Protein AF-U2FSR3-F1 (afdb_monomer_lite)

Structure (mmCIF, N/CA/C/O backbone):
data_AF-U2FSR3-F1
#
_entry.id   AF-U2FSR3-F1
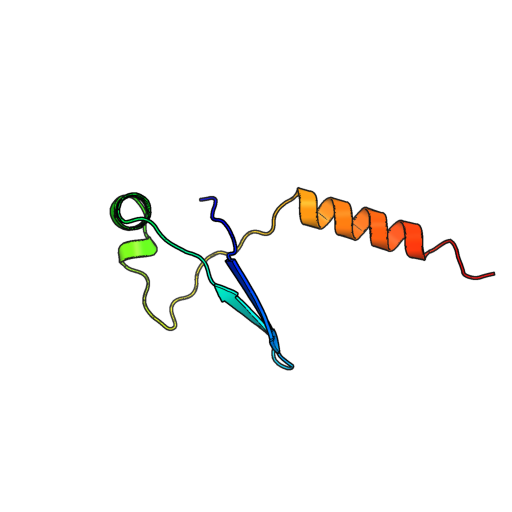#
loop_
_atom_site.group_PDB
_atom_site.id
_atom_site.type_symbol
_atom_site.label_atom_id
_atom_site.label_alt_id
_atom_site.label_comp_id
_atom_site.label_asym_id
_atom_site.label_entity_id
_atom_site.label_seq_id
_atom_site.pdbx_PDB_ins_code
_atom_site.Cartn_x
_atom_site.Cartn_y
_atom_site.Cartn_z
_atom_site.occupancy
_atom_site.B_iso_or_equiv
_atom_site.auth_seq_id
_atom_site.auth_comp_id
_atom_site.auth_asym_id
_atom_site.auth_atom_id
_atom_site.pdbx_PDB_model_num
ATOM 1 N N . MET A 1 1 ? -10.255 1.661 2.280 1.00 84.19 1 MET A N 1
ATOM 2 C CA . MET A 1 1 ? -9.520 0.788 3.231 1.00 84.19 1 MET A CA 1
ATOM 3 C C . MET A 1 1 ? -8.204 1.479 3.544 1.00 84.19 1 MET A C 1
ATOM 5 O O . MET A 1 1 ? -7.601 1.972 2.605 1.00 84.19 1 MET A O 1
ATOM 9 N N . SER A 1 2 ? -7.788 1.551 4.811 1.00 91.56 2 SER A N 1
ATOM 10 C CA . SER A 1 2 ? -6.520 2.189 5.204 1.00 91.56 2 SER A CA 1
ATOM 11 C C . SER A 1 2 ? -5.462 1.132 5.514 1.00 91.56 2 SER A C 1
ATOM 13 O O . SER A 1 2 ? -5.781 0.101 6.107 1.00 91.56 2 SER A O 1
ATOM 15 N N . LEU A 1 3 ? -4.229 1.375 5.074 1.00 94.75 3 LEU A N 1
ATOM 16 C CA . LEU A 1 3 ? -3.086 0.475 5.200 1.00 94.75 3 LEU A CA 1
ATOM 17 C C . LEU A 1 3 ? -1.820 1.289 5.465 1.00 94.75 3 LEU A C 1
ATOM 19 O O . LEU A 1 3 ? -1.708 2.438 5.045 1.00 94.75 3 LEU A O 1
ATOM 23 N N . THR A 1 4 ? -0.852 0.676 6.136 1.00 95.50 4 THR A N 1
ATOM 24 C CA . THR A 1 4 ? 0.432 1.311 6.444 1.00 95.50 4 THR A CA 1
ATOM 25 C C . THR A 1 4 ? 1.470 0.937 5.394 1.00 95.50 4 THR A C 1
ATOM 27 O O . THR A 1 4 ? 1.683 -0.244 5.128 1.00 95.50 4 THR A O 1
ATOM 30 N N . VAL A 1 5 ? 2.137 1.942 4.825 1.00 95.44 5 VAL A N 1
ATOM 31 C CA . VAL A 1 5 ? 3.284 1.747 3.930 1.00 95.44 5 VAL A CA 1
ATOM 32 C C . VAL A 1 5 ? 4.518 1.410 4.763 1.00 95.44 5 VAL A C 1
ATOM 34 O O . VAL A 1 5 ? 4.837 2.113 5.720 1.00 95.44 5 VAL A O 1
ATOM 37 N N . ASN A 1 6 ? 5.206 0.326 4.411 1.00 96.38 6 ASN A N 1
ATOM 38 C CA . ASN A 1 6 ? 6.389 -0.150 5.129 1.00 96.38 6 ASN A CA 1
ATOM 39 C C . ASN A 1 6 ? 7.695 0.231 4.432 1.00 96.38 6 ASN A C 1
ATOM 41 O O . ASN A 1 6 ? 8.673 0.542 5.106 1.00 96.38 6 ASN A O 1
ATOM 45 N N . THR A 1 7 ? 7.720 0.195 3.101 1.00 97.38 7 THR A N 1
ATOM 46 C CA . THR A 1 7 ? 8.900 0.541 2.303 1.00 97.38 7 THR A CA 1
ATOM 47 C C . THR A 1 7 ? 8.502 1.276 1.036 1.00 97.38 7 THR A C 1
ATOM 49 O O . THR A 1 7 ? 7.413 1.062 0.496 1.00 97.38 7 THR A O 1
ATOM 52 N N . ILE A 1 8 ? 9.408 2.139 0.581 1.00 95.88 8 ILE A N 1
ATOM 53 C CA . ILE A 1 8 ? 9.306 2.932 -0.642 1.00 95.88 8 ILE A CA 1
ATOM 54 C C . ILE A 1 8 ? 10.649 2.811 -1.369 1.00 95.88 8 ILE A C 1
ATOM 56 O O . ILE A 1 8 ? 11.704 2.898 -0.741 1.00 95.88 8 ILE A O 1
ATOM 60 N N . ASP A 1 9 ? 10.591 2.564 -2.672 1.00 96.88 9 ASP A N 1
ATOM 61 C CA . ASP A 1 9 ? 11.719 2.464 -3.594 1.00 96.88 9 ASP A CA 1
ATOM 62 C C . ASP A 1 9 ? 11.374 3.274 -4.851 1.00 96.88 9 ASP A C 1
ATOM 64 O O . ASP A 1 9 ? 10.585 2.830 -5.695 1.00 96.88 9 ASP A O 1
ATOM 68 N N . ASP A 1 10 ? 11.924 4.485 -4.932 1.00 95.94 10 ASP A N 1
ATOM 69 C CA . ASP A 1 10 ? 11.730 5.390 -6.062 1.00 95.94 10 ASP A CA 1
ATOM 70 C C . ASP A 1 10 ? 12.634 4.987 -7.227 1.00 95.94 10 ASP A C 1
ATOM 72 O O . ASP A 1 10 ? 13.842 4.788 -7.087 1.00 95.94 10 ASP A O 1
ATOM 76 N N . ARG A 1 11 ? 12.035 4.869 -8.408 1.00 94.56 11 ARG A N 1
ATOM 77 C CA . ARG A 1 11 ? 12.676 4.414 -9.640 1.00 94.56 11 ARG A CA 1
ATOM 78 C C . ARG A 1 11 ? 12.502 5.464 -10.728 1.00 94.56 11 ARG A C 1
ATOM 80 O O . ARG A 1 11 ? 11.621 6.315 -10.669 1.00 94.56 11 ARG A O 1
ATOM 87 N N . ALA A 1 12 ? 13.338 5.394 -11.760 1.00 93.50 12 ALA A N 1
ATOM 88 C CA . ALA A 1 12 ? 13.267 6.340 -12.875 1.00 93.50 12 ALA A CA 1
ATOM 89 C C . ALA A 1 12 ? 11.914 6.297 -13.618 1.00 93.50 12 ALA A C 1
ATOM 91 O O . ALA A 1 12 ? 11.507 7.291 -14.210 1.00 93.50 12 ALA A O 1
ATOM 92 N N . ASP A 1 13 ? 11.229 5.152 -13.589 1.00 93.50 13 ASP A N 1
ATOM 93 C CA . ASP A 1 13 ? 9.957 4.889 -14.265 1.00 93.50 13 ASP A CA 1
ATOM 94 C C . ASP A 1 13 ? 8.733 4.924 -13.334 1.00 93.50 13 ASP A C 1
ATOM 96 O O . ASP A 1 13 ? 7.607 4.725 -13.792 1.00 93.50 13 ASP A O 1
ATOM 100 N N . GLY A 1 14 ? 8.919 5.193 -12.039 1.00 92.56 14 GLY A N 1
ATOM 101 C CA . GLY A 1 14 ? 7.822 5.265 -11.080 1.00 92.56 14 GLY A CA 1
ATOM 102 C C . GLY A 1 14 ? 8.254 4.986 -9.647 1.00 92.56 14 GLY A C 1
ATOM 103 O O . GLY A 1 14 ? 9.409 5.135 -9.279 1.00 92.56 14 GLY A O 1
ATOM 104 N N . CYS A 1 15 ? 7.310 4.560 -8.816 1.00 93.50 15 CYS A N 1
ATOM 105 C CA . CYS A 1 15 ? 7.554 4.267 -7.409 1.00 93.50 15 CYS A CA 1
ATOM 106 C C . CYS A 1 15 ? 7.053 2.861 -7.084 1.00 93.50 15 CYS A C 1
ATOM 108 O O . CYS A 1 15 ? 5.943 2.480 -7.473 1.00 93.50 15 CYS A O 1
ATOM 110 N N . LYS A 1 16 ? 7.861 2.084 -6.359 1.00 95.00 16 LYS A N 1
ATOM 111 C CA . LYS A 1 16 ? 7.453 0.796 -5.801 1.00 95.00 16 LYS A CA 1
ATOM 112 C C . LYS A 1 16 ? 7.319 0.931 -4.290 1.00 95.00 16 LYS A C 1
ATOM 114 O O . LYS A 1 16 ? 8.274 1.287 -3.612 1.00 95.00 16 LYS A O 1
ATOM 119 N N . PHE A 1 17 ? 6.159 0.573 -3.752 1.00 95.75 17 PHE A N 1
ATOM 120 C CA . PHE A 1 17 ? 5.924 0.543 -2.310 1.00 95.75 17 PHE A CA 1
ATOM 121 C C . PHE A 1 17 ? 5.467 -0.843 -1.852 1.00 95.75 17 PHE A C 1
ATOM 123 O O . PHE A 1 17 ? 4.971 -1.643 -2.651 1.00 95.75 17 PHE A O 1
ATOM 130 N N . ALA A 1 18 ? 5.647 -1.135 -0.564 1.00 95.75 18 ALA A N 1
ATOM 13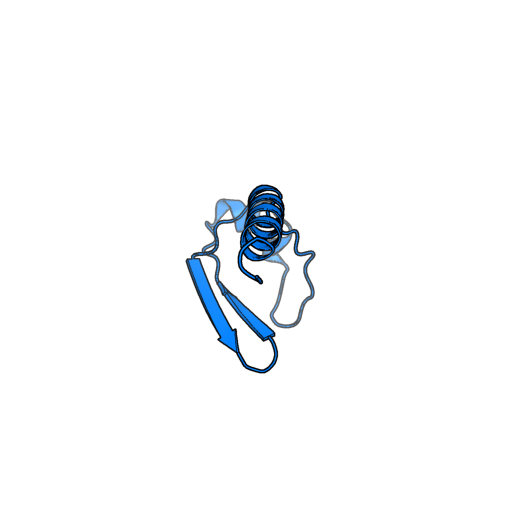1 C CA . ALA A 1 18 ? 5.160 -2.366 0.049 1.00 95.75 18 ALA A CA 1
ATOM 132 C C . ALA A 1 18 ? 4.344 -2.093 1.313 1.00 95.75 18 ALA A C 1
ATOM 134 O O . ALA A 1 18 ? 4.563 -1.114 2.030 1.00 95.75 18 ALA A O 1
ATOM 135 N N . ILE A 1 19 ? 3.421 -3.011 1.580 1.00 95.38 19 ILE A N 1
ATOM 136 C CA . ILE A 1 19 ? 2.539 -3.039 2.744 1.00 95.38 19 ILE A CA 1
ATOM 137 C C . ILE A 1 19 ? 2.604 -4.431 3.373 1.00 95.38 19 ILE A C 1
ATOM 139 O O . ILE A 1 19 ? 2.766 -5.430 2.670 1.00 95.38 19 ILE A O 1
ATOM 143 N N . ASN A 1 20 ? 2.406 -4.505 4.681 1.00 94.94 20 ASN A N 1
ATOM 144 C CA . ASN A 1 20 ? 2.220 -5.760 5.393 1.00 94.94 20 ASN A CA 1
ATOM 145 C C . ASN A 1 20 ? 0.728 -5.980 5.648 1.00 94.94 20 ASN A C 1
ATOM 147 O O . ASN A 1 20 ? 0.052 -5.131 6.229 1.00 94.94 20 ASN A O 1
ATOM 151 N N . LEU A 1 21 ? 0.214 -7.134 5.229 1.00 93.56 21 LEU A N 1
ATOM 152 C CA . LEU A 1 21 ? -1.181 -7.513 5.428 1.00 93.56 21 LEU A CA 1
ATOM 153 C C . LEU A 1 21 ? -1.281 -8.590 6.505 1.00 93.56 21 LEU A C 1
ATOM 155 O O . LEU A 1 21 ? -0.609 -9.617 6.434 1.00 93.56 21 LEU A O 1
ATOM 159 N N . ILE A 1 22 ? -2.151 -8.364 7.487 1.00 95.69 22 ILE A N 1
ATOM 160 C CA . ILE A 1 22 ? -2.526 -9.393 8.461 1.00 95.69 22 ILE A CA 1
ATOM 161 C C . ILE A 1 22 ? -3.620 -10.304 7.874 1.00 95.69 22 ILE A C 1
ATOM 163 O O . ILE A 1 22 ? -4.414 -9.827 7.055 1.00 95.69 22 ILE A O 1
ATOM 167 N N . PRO A 1 23 ? -3.719 -11.577 8.310 1.00 94.62 23 PRO A N 1
ATOM 168 C CA . PRO A 1 23 ? -4.683 -12.538 7.763 1.00 94.62 23 PRO A CA 1
ATOM 169 C C . PRO A 1 23 ? -6.123 -12.021 7.746 1.00 94.62 23 PRO A C 1
ATOM 171 O O . PRO A 1 23 ? -6.780 -12.070 6.711 1.00 94.62 23 PRO A O 1
ATOM 174 N N . TYR A 1 24 ? -6.566 -11.402 8.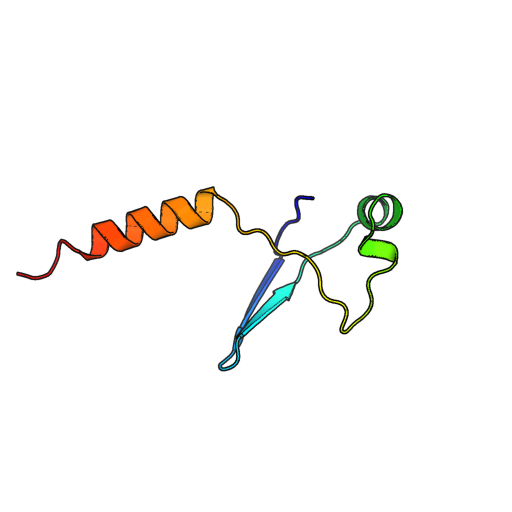844 1.00 96.19 24 TYR A N 1
ATOM 175 C CA . TYR A 1 24 ? -7.915 -10.850 8.949 1.00 96.19 24 TYR A CA 1
ATOM 176 C C . TYR A 1 24 ? -8.228 -9.837 7.837 1.00 96.19 24 TYR A C 1
ATOM 178 O O . TYR A 1 24 ? -9.269 -9.935 7.196 1.00 96.19 24 TYR A O 1
ATOM 186 N N . THR A 1 25 ? -7.315 -8.901 7.542 1.00 94.94 25 THR A N 1
ATOM 187 C CA . THR A 1 25 ? -7.501 -7.910 6.467 1.00 94.94 25 THR A CA 1
ATOM 188 C C . THR A 1 25 ? -7.609 -8.579 5.103 1.00 94.94 25 THR A C 1
ATOM 190 O O . THR A 1 25 ? -8.427 -8.165 4.286 1.00 94.94 25 THR A O 1
ATOM 193 N N . VAL A 1 26 ? -6.816 -9.620 4.841 1.00 94.00 26 VAL A N 1
ATOM 194 C CA . VAL A 1 26 ? -6.903 -10.379 3.586 1.00 94.00 26 VAL A CA 1
ATOM 195 C C . VAL A 1 26 ? -8.266 -11.064 3.485 1.00 94.00 26 VAL A C 1
ATOM 197 O O . VAL A 1 26 ? -8.960 -10.906 2.484 1.00 94.00 26 VAL A O 1
ATOM 200 N N . GLU A 1 27 ? -8.689 -11.760 4.537 1.00 95.25 27 GLU A N 1
ATOM 201 C CA . GLU A 1 27 ? -9.933 -12.533 4.575 1.00 95.25 27 GLU A CA 1
ATOM 202 C C . GLU A 1 27 ? -11.180 -11.662 4.378 1.00 95.25 27 GLU A C 1
ATOM 204 O O . GLU A 1 27 ? -12.051 -11.998 3.571 1.00 95.25 27 GLU A O 1
ATOM 209 N N . VAL A 1 28 ? -11.256 -10.517 5.063 1.00 95.50 28 VAL A N 1
ATOM 210 C CA . VAL A 1 28 ? -12.469 -9.680 5.083 1.00 95.50 28 VAL A CA 1
ATOM 211 C C . VAL A 1 28 ? -12.515 -8.611 3.989 1.00 95.50 28 VAL A C 1
ATOM 213 O O . VAL A 1 28 ? -13.512 -7.898 3.883 1.00 95.50 28 VAL A O 1
ATOM 216 N N . THR A 1 29 ? -11.480 -8.489 3.151 1.00 93.88 29 THR A N 1
ATOM 217 C CA . THR A 1 29 ? -11.435 -7.498 2.058 1.00 93.88 29 THR A CA 1
ATOM 218 C C . THR A 1 29 ? -11.310 -8.154 0.685 1.00 93.88 29 THR A C 1
ATOM 220 O O . THR A 1 29 ? -11.137 -9.366 0.551 1.00 93.88 29 THR A O 1
ATOM 223 N N . THR A 1 30 ? -11.414 -7.353 -0.376 1.00 93.69 30 THR A N 1
ATOM 224 C CA . THR A 1 30 ? -11.248 -7.821 -1.760 1.00 93.69 30 THR A CA 1
ATOM 225 C C . THR A 1 30 ? -9.802 -8.191 -2.098 1.00 93.69 30 THR A C 1
ATOM 227 O O . THR A 1 30 ? -9.5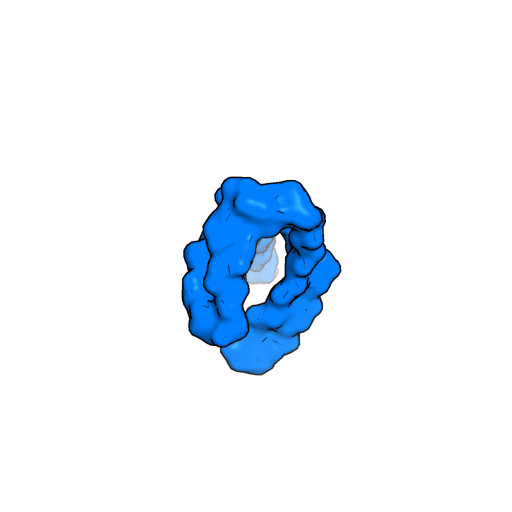81 -8.868 -3.102 1.00 93.69 30 THR A O 1
ATOM 230 N N . LEU A 1 31 ? -8.832 -7.826 -1.246 1.00 92.88 31 LEU A N 1
ATOM 231 C CA . LEU A 1 31 ? -7.408 -8.083 -1.467 1.00 92.88 31 LEU A CA 1
ATOM 232 C C . LEU A 1 31 ? -7.068 -9.569 -1.599 1.00 92.88 31 LEU A C 1
ATOM 234 O O . LEU A 1 31 ? -6.127 -9.899 -2.312 1.00 92.88 31 LEU A O 1
ATOM 238 N N . ARG A 1 32 ? -7.847 -10.478 -0.994 1.00 93.06 32 ARG A N 1
ATOM 239 C CA . ARG A 1 32 ? -7.636 -11.931 -1.151 1.00 93.06 32 ARG A CA 1
ATOM 240 C C . ARG A 1 32 ? -7.711 -12.434 -2.593 1.00 93.06 32 ARG A C 1
ATOM 242 O O . ARG A 1 32 ? -7.240 -13.532 -2.866 1.00 93.06 32 ARG A O 1
ATOM 249 N N . HIS A 1 33 ? -8.334 -11.679 -3.497 1.00 94.69 33 HIS A N 1
ATOM 250 C CA . HIS A 1 33 ? -8.469 -12.072 -4.901 1.00 94.69 33 HIS A CA 1
ATOM 251 C C . HIS A 1 33 ? -7.480 -11.361 -5.828 1.00 94.69 33 HIS A C 1
ATOM 253 O O . HIS A 1 33 ? -7.401 -11.734 -6.996 1.00 94.69 33 HIS A O 1
ATOM 259 N N . VAL A 1 34 ? -6.752 -10.358 -5.327 1.00 94.25 34 VAL A N 1
ATOM 260 C CA . VAL A 1 34 ? -5.816 -9.553 -6.118 1.00 94.25 34 VAL A CA 1
ATOM 261 C C . VAL A 1 34 ? -4.577 -10.381 -6.447 1.00 94.25 34 VAL A C 1
ATOM 263 O O . VAL A 1 34 ? -3.992 -11.032 -5.580 1.00 94.25 34 VAL A O 1
ATOM 266 N N . LYS A 1 35 ? -4.167 -10.347 -7.712 1.00 95.25 35 LYS A N 1
ATOM 267 C CA . LYS A 1 35 ? -2.991 -11.037 -8.243 1.00 95.25 35 LYS A CA 1
ATOM 268 C C . LYS A 1 35 ? -1.993 -10.041 -8.820 1.00 95.25 35 LYS A C 1
ATOM 270 O O . LYS A 1 35 ? -2.300 -8.881 -9.079 1.00 95.25 35 LYS A O 1
ATOM 275 N N . ALA A 1 36 ? -0.764 -10.506 -9.032 1.00 94.12 36 ALA A N 1
ATOM 276 C CA . ALA A 1 36 ? 0.255 -9.701 -9.693 1.00 94.12 36 ALA A CA 1
ATOM 277 C C . ALA A 1 36 ? -0.230 -9.256 -11.084 1.00 94.12 36 ALA A C 1
ATOM 279 O O . ALA A 1 36 ? -0.629 -10.088 -11.897 1.00 94.12 36 ALA A O 1
ATOM 280 N N . GLY A 1 37 ? -0.171 -7.947 -11.340 1.00 94.25 37 GLY A N 1
ATOM 281 C CA . GLY A 1 37 ? -0.654 -7.325 -12.576 1.00 94.25 37 GLY A CA 1
ATOM 282 C C . GLY A 1 37 ? -2.061 -6.728 -12.481 1.00 94.25 37 GLY A C 1
ATOM 283 O O . GLY A 1 37 ? -2.416 -5.916 -13.336 1.00 94.25 37 GLY A O 1
ATOM 284 N N . ASP A 1 38 ? -2.833 -7.057 -11.441 1.00 96.19 38 ASP A N 1
ATOM 285 C CA . ASP A 1 38 ? -4.137 -6.437 -11.220 1.00 96.19 38 ASP A CA 1
ATOM 286 C C . ASP A 1 38 ? -3.977 -4.963 -10.840 1.00 96.19 38 ASP A C 1
ATOM 288 O O . ASP A 1 38 ? -3.064 -4.568 -10.108 1.00 96.19 38 ASP A O 1
ATOM 292 N N . LYS A 1 39 ? -4.902 -4.137 -11.332 1.00 95.00 39 LYS A N 1
ATOM 293 C CA . LYS A 1 39 ? -4.999 -2.737 -10.926 1.00 95.00 39 LYS A CA 1
ATOM 294 C C . LYS A 1 39 ? -5.816 -2.628 -9.646 1.00 95.00 39 LYS A C 1
ATOM 296 O O . LYS A 1 39 ? -6.794 -3.349 -9.461 1.00 95.00 39 LYS A O 1
ATOM 301 N N . VAL A 1 40 ? -5.427 -1.686 -8.798 1.00 93.25 40 VAL A N 1
ATOM 302 C CA . VAL A 1 40 ? -6.142 -1.328 -7.574 1.00 93.25 40 VAL A CA 1
ATOM 303 C C . VAL A 1 40 ? -6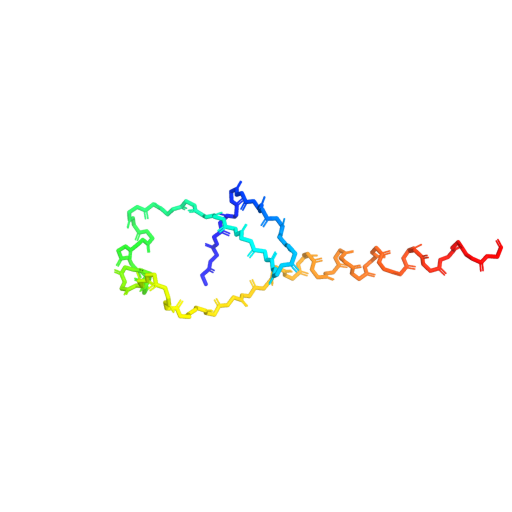.332 0.179 -7.529 1.00 93.25 40 VAL A C 1
ATOM 305 O O . VAL A 1 40 ? -5.510 0.926 -8.065 1.00 93.25 40 VAL A O 1
ATOM 308 N N . ASP A 1 41 ? -7.399 0.619 -6.874 1.00 93.62 41 ASP A N 1
ATOM 309 C CA . ASP A 1 41 ? -7.605 2.034 -6.601 1.00 93.62 41 ASP A CA 1
ATOM 310 C C . ASP A 1 41 ? -6.642 2.480 -5.496 1.00 93.62 41 ASP A C 1
ATOM 312 O O . ASP A 1 41 ? -6.600 1.892 -4.411 1.00 93.62 41 ASP A O 1
ATOM 316 N N . LEU A 1 42 ? -5.854 3.514 -5.787 1.00 92.25 42 LEU A N 1
ATOM 317 C CA . LEU A 1 42 ? -4.908 4.110 -4.852 1.00 92.25 42 LEU A CA 1
ATOM 318 C C . LEU A 1 42 ? -5.377 5.520 -4.496 1.00 92.25 42 LEU A C 1
ATOM 320 O O . LEU A 1 42 ? -5.485 6.385 -5.363 1.00 92.25 42 LEU A O 1
ATOM 324 N N . GLU A 1 43 ? -5.623 5.750 -3.212 1.00 94.50 43 GLU A N 1
ATOM 325 C CA . GLU A 1 43 ? -5.949 7.064 -2.666 1.00 94.50 43 GLU A CA 1
ATOM 326 C C . GLU A 1 43 ? -4.793 7.546 -1.786 1.00 94.50 43 GLU A C 1
ATOM 328 O O . GLU A 1 43 ? -4.281 6.799 -0.951 1.00 94.50 43 GLU A O 1
ATOM 333 N N . VAL A 1 44 ? -4.366 8.794 -1.987 1.00 91.19 44 VAL A N 1
ATOM 334 C CA . VAL A 1 44 ? -3.314 9.427 -1.181 1.00 91.19 44 VAL A CA 1
ATOM 335 C C . VAL A 1 44 ? -3.888 10.019 0.101 1.00 91.19 44 VAL A C 1
ATOM 337 O O . VAL A 1 44 ? -5.005 10.538 0.111 1.00 91.19 44 VAL A O 1
ATOM 340 N N . ASP A 1 45 ? -3.103 10.000 1.179 1.00 93.38 45 ASP A N 1
ATOM 341 C CA . ASP A 1 45 ? -3.511 10.615 2.441 1.00 93.38 45 ASP A CA 1
ATOM 342 C C . ASP A 1 45 ? -3.741 12.124 2.252 1.00 93.38 45 ASP A C 1
ATOM 344 O O . ASP A 1 45 ? -2.900 12.859 1.719 1.00 93.38 45 ASP A O 1
ATOM 348 N N . MET A 1 46 ? -4.894 12.604 2.718 1.00 93.50 46 MET A N 1
ATOM 349 C CA . MET A 1 46 ? -5.215 14.022 2.682 1.00 93.50 46 MET A CA 1
ATOM 350 C C . MET A 1 46 ? -4.179 14.867 3.422 1.00 93.50 46 MET A C 1
ATOM 352 O O . MET A 1 46 ? -3.874 15.962 2.953 1.00 93.50 46 MET A O 1
ATOM 356 N N . VAL A 1 47 ? -3.636 14.401 4.546 1.00 93.44 47 VAL A N 1
ATOM 357 C CA . VAL A 1 47 ? -2.607 15.114 5.310 1.00 93.44 47 VAL A CA 1
ATOM 358 C C . VAL A 1 47 ? -1.357 15.302 4.459 1.00 93.44 47 VAL A C 1
ATOM 360 O O . VAL A 1 47 ? -0.865 16.423 4.371 1.00 93.44 47 VAL A O 1
ATOM 363 N N . ALA A 1 48 ? -0.900 14.258 3.761 1.00 90.31 48 ALA A N 1
ATOM 364 C CA . ALA A 1 48 ? 0.267 14.341 2.883 1.00 90.31 48 ALA A CA 1
ATOM 365 C C . ALA A 1 48 ? 0.080 15.411 1.794 1.00 90.31 48 ALA A C 1
ATOM 367 O O . ALA A 1 48 ? 0.958 16.247 1.591 1.00 90.31 48 ALA A O 1
ATOM 368 N N . ARG A 1 49 ? -1.107 15.470 1.178 1.00 90.88 49 ARG A N 1
ATOM 369 C CA . ARG A 1 49 ? -1.463 16.506 0.192 1.00 90.88 49 ARG A CA 1
ATOM 370 C C . ARG A 1 49 ? -1.483 17.923 0.779 1.00 90.88 49 ARG A C 1
ATOM 372 O O . ARG A 1 49 ? -1.091 18.879 0.113 1.00 90.88 49 ARG A O 1
ATOM 379 N N . HIS A 1 50 ? -1.958 18.096 2.014 1.00 92.81 50 HIS A N 1
ATOM 380 C CA . HIS A 1 50 ? -1.927 19.411 2.666 1.00 92.81 50 HIS A CA 1
ATOM 381 C C . HIS A 1 50 ? -0.496 19.824 3.026 1.00 92.81 50 HIS A C 1
ATOM 383 O O . HIS A 1 50 ? -0.140 20.981 2.817 1.00 92.81 50 HIS A O 1
ATOM 389 N N . VAL A 1 51 ? 0.327 18.889 3.510 1.00 92.44 51 VAL A N 1
ATOM 390 C CA . VAL A 1 51 ? 1.745 19.127 3.813 1.00 92.44 51 VAL A CA 1
ATOM 391 C C . VAL A 1 51 ? 2.513 19.507 2.549 1.00 92.44 51 VAL A C 1
ATOM 393 O O . VAL A 1 51 ? 3.219 20.511 2.561 1.00 92.44 51 VAL A O 1
ATOM 396 N N . GLU A 1 52 ? 2.324 18.784 1.443 1.00 90.75 52 GLU A N 1
ATOM 397 C CA . GLU A 1 52 ? 2.899 19.135 0.138 1.00 90.75 52 GLU A CA 1
ATOM 398 C C . GLU A 1 52 ? 2.538 20.575 -0.255 1.00 90.75 52 GLU A C 1
ATOM 400 O O . GLU A 1 52 ? 3.417 21.379 -0.572 1.00 90.75 52 GLU A O 1
ATOM 405 N N . ARG A 1 53 ? 1.253 20.945 -0.158 1.00 90.88 53 ARG A N 1
ATOM 406 C CA . ARG A 1 53 ? 0.800 22.307 -0.468 1.00 90.88 53 ARG A CA 1
ATOM 407 C C . ARG A 1 53 ? 1.464 23.356 0.426 1.00 90.88 53 ARG A C 1
ATOM 409 O O . ARG A 1 53 ? 1.896 24.393 -0.081 1.00 90.88 53 ARG A O 1
ATOM 416 N N . MET A 1 54 ? 1.553 23.108 1.731 1.00 92.44 54 MET A N 1
ATOM 417 C CA . MET A 1 54 ? 2.221 24.017 2.666 1.00 92.44 54 MET A CA 1
ATOM 418 C C . MET A 1 54 ? 3.694 24.200 2.289 1.00 92.44 54 MET A C 1
ATOM 420 O O . MET A 1 54 ? 4.135 25.335 2.124 1.00 92.44 54 MET A O 1
ATOM 424 N N . LEU A 1 55 ? 4.422 23.104 2.051 1.00 92.31 55 LEU A N 1
ATOM 425 C CA . LEU A 1 55 ? 5.828 23.142 1.641 1.00 92.31 55 LEU A CA 1
ATOM 426 C C . LEU A 1 55 ? 6.015 23.885 0.312 1.00 92.31 55 LEU A C 1
ATOM 428 O O . LEU A 1 55 ? 6.889 24.741 0.220 1.00 92.31 55 LEU A O 1
ATOM 432 N N . SER A 1 56 ? 5.163 23.634 -0.686 1.00 87.94 56 SER A N 1
ATOM 433 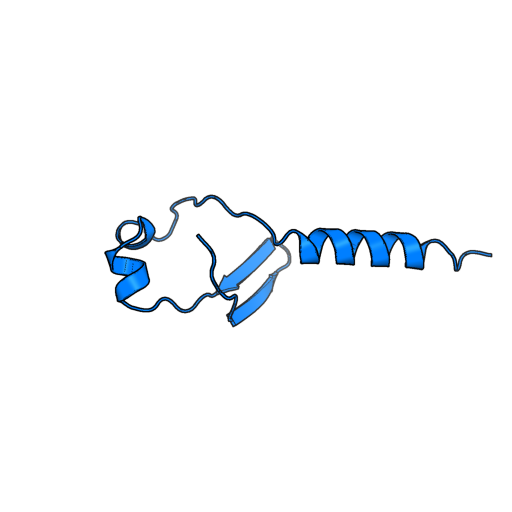C CA . SER A 1 56 ? 5.222 24.323 -1.985 1.00 87.94 56 SER A CA 1
ATOM 434 C C . SER A 1 56 ? 5.000 25.838 -1.874 1.00 87.94 56 SER A C 1
ATOM 436 O O . SER A 1 56 ? 5.614 26.608 -2.605 1.00 87.94 56 SER A O 1
ATOM 438 N N . THR A 1 57 ? 4.176 26.278 -0.917 1.00 82.69 57 THR A N 1
ATOM 439 C CA . THR A 1 57 ? 3.908 27.702 -0.665 1.00 82.69 57 THR A CA 1
ATOM 440 C C . THR A 1 57 ? 5.056 28.348 0.116 1.00 82.69 57 THR A C 1
ATOM 442 O O . THR A 1 57 ? 5.429 29.485 -0.157 1.00 82.69 57 THR A O 1
ATOM 445 N N . SER A 1 58 ? 5.663 27.618 1.058 1.00 74.50 58 SER A N 1
ATOM 446 C CA . SER A 1 58 ? 6.823 28.085 1.828 1.00 74.50 58 SER A CA 1
ATOM 447 C C . SER A 1 58 ? 8.100 28.222 0.990 1.00 74.50 58 SER A C 1
ATOM 449 O O . SER A 1 58 ? 8.913 29.095 1.277 1.00 74.50 58 SER A O 1
ATOM 451 N N . GLN A 1 59 ? 8.279 27.411 -0.058 1.00 61.59 59 GLN A N 1
ATOM 452 C CA . GLN A 1 59 ? 9.421 27.523 -0.983 1.00 61.59 59 GLN A CA 1
ATOM 453 C C . GLN A 1 59 ? 9.291 28.700 -1.975 1.00 61.59 59 GLN A C 1
ATOM 455 O O . GLN A 1 59 ? 10.257 29.031 -2.654 1.00 61.59 59 GLN A O 1
ATOM 460 N N . GLY A 1 60 ? 8.133 29.370 -2.039 1.00 55.97 60 GLY A N 1
ATOM 461 C CA . GLY A 1 60 ? 7.897 30.547 -2.886 1.00 55.97 60 GLY A CA 1
ATOM 462 C C . GLY A 1 60 ? 8.305 31.897 -2.277 1.00 55.97 60 GLY A C 1
ATOM 463 O O . GLY A 1 60 ? 8.005 32.924 -2.874 1.00 55.97 60 GLY A O 1
ATOM 464 N N . VAL A 1 61 ? 8.946 31.925 -1.098 1.00 55.50 61 VAL A N 1
ATOM 465 C CA . VAL A 1 61 ? 9.281 33.171 -0.361 1.00 55.50 61 VAL A CA 1
ATOM 466 C C . VAL A 1 61 ? 10.800 33.428 -0.269 1.00 55.50 61 VAL A C 1
ATOM 468 O O . VAL A 1 61 ? 11.234 34.382 0.363 1.00 55.50 61 VAL A O 1
ATOM 471 N N . HIS A 1 62 ? 11.632 32.631 -0.947 1.00 51.75 62 HIS A N 1
ATOM 472 C CA . HIS A 1 62 ? 13.078 32.879 -1.074 1.00 51.75 62 HIS A CA 1
ATOM 473 C C . HIS A 1 62 ? 13.499 32.999 -2.545 1.00 51.75 62 HIS A C 1
ATOM 475 O O . HIS A 1 62 ? 14.320 32.236 -3.051 1.00 51.75 62 HIS A O 1
ATOM 481 N N . GLN A 1 63 ? 12.918 33.974 -3.241 1.00 44.19 63 GLN A N 1
ATOM 482 C CA . GLN A 1 63 ? 13.484 34.478 -4.487 1.00 44.19 63 GLN A CA 1
ATOM 483 C C . GLN A 1 63 ? 13.268 35.994 -4.572 1.00 44.19 63 GLN A C 1
ATOM 485 O O . GLN A 1 63 ? 12.389 36.465 -5.281 1.00 44.19 63 GLN A O 1
ATOM 490 N N . ASP A 1 64 ? 14.068 36.704 -3.775 1.00 40.00 64 ASP A N 1
ATOM 491 C CA . ASP A 1 64 ? 14.669 38.015 -4.052 1.00 40.00 64 ASP A CA 1
ATOM 492 C C . ASP A 1 64 ? 16.116 37.967 -3.527 1.00 40.00 64 ASP A C 1
ATOM 494 O O . ASP A 1 64 ? 16.315 37.427 -2.408 1.00 40.00 64 ASP A O 1
#

Sequence (64 aa):
MSLTVNTIDDRADGCKFAINLIPYTVEVTTLRHVKAGDKVDLEVDMVARHVERMLSTSQGVHQD

Foldseek 3Di:
DDFDWDDWDADPVGIDTDTDDDPVCCVVDPVVVDDPPDDDDDDDDPVVVVVVVVVVVVVVPPDD

Secondary structure (DSSP, 8-state):
----EEEEEEETTEEEEEE---HHHHHHSGGGG--TT--------HHHHHHHHHHHHHGGG---

Radius of gyration: 16.81 Å; chains: 1; bounding box: 27×51×23 Å

pLDDT: mean 89.33, std 12.84, range [40.0, 97.38]